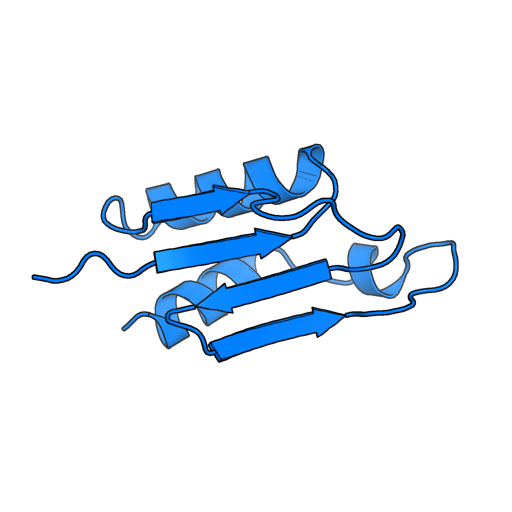Protein AF-A0AB34IY31-F1 (afdb_monomer)

Radius of gyration: 12.16 Å; Cα contacts (8 Å, |Δi|>4): 121; chains: 1; bounding box: 28×20×37 Å

Sequence (82 aa):
MRPSHLSVVFLETRAARLESLLKAADPSIAVAVNPEKPRKGCFEVRANSSAVLSLTDMPRPFAKLKALDMEQVASDVVKALK

Solvent-accessible surface area (backbone atoms only — not comparable to full-atom values): 4868 Å² total; per-residue (Å²): 131,82,77,57,50,29,41,35,32,48,67,68,78,58,46,55,52,43,48,52,51,38,40,72,76,39,74,74,57,47,74,38,72,42,86,56,90,68,58,88,44,38,41,36,36,28,45,71,90,41,72,80,40,80,43,67,80,50,61,84,74,59,54,72,65,70,72,50,56,62,68,58,50,38,51,53,49,53,58,71,69,105

Foldseek 3Di:
DPQWEKEWEDDDPLLVVLVVLLCVVPVSYDYHYCPDPHDPQWTFIDTSNRTLDTGPDQDPPNVVVVPDDSNVSSVSNVVVND

Secondary structure (DSSP, 8-state):
----EEEEES-HHHHHHHHHHHHHH-TT-EEEE-SS-PPTT-EEEEETTEEEEEE-SPPSS-HHHHT--HHHHHHHHHHHH-

Nearest PDB structures (foldseek):
  2npb-assembly1_A  TM=6.877E-01  e=2.902E-02  Mus musculus
  2r0c-assembly1_A  TM=5.660E-01  e=5.841E-01  Lentzea aerocolonigenes
  2r0p-assembly1_A  TM=5.726E-01  e=8.501E-01  Lentzea aerocolonigenes
  4n2l-assembly1_A  TM=4.330E-01  e=1.493E+00  Homo sapiens
  4n2n-assembly1_A-2  TM=3.850E-01  e=3.365E+00  Homo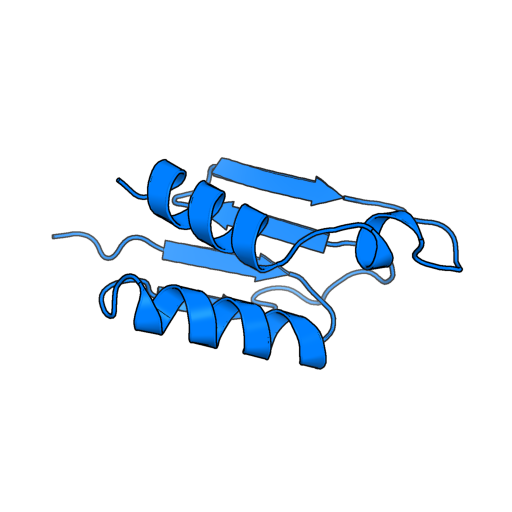 sapiens

Mean predicted aligned error: 7.23 Å

pLDDT: mean 74.29, std 9.07, range [39.09, 85.12]

InterPro domains:
  IPR052674 Selenoprotein SelWTH-like [PTHR33638] (12-82)

Structure (mmCIF, N/CA/C/O backbone):
data_AF-A0AB34IY31-F1
#
_entry.id   AF-A0AB34IY31-F1
#
loop_
_atom_site.group_PDB
_atom_site.id
_atom_site.type_symbol
_atom_site.label_atom_id
_atom_site.label_alt_id
_atom_site.label_comp_id
_atom_site.label_asym_id
_atom_site.label_entity_id
_atom_site.label_seq_id
_atom_site.pdbx_PDB_ins_code
_atom_site.Cartn_x
_atom_site.Cartn_y
_atom_site.Cartn_z
_atom_site.occupancy
_atom_site.B_iso_or_equiv
_atom_site.auth_seq_id
_atom_site.auth_comp_id
_atom_site.auth_asym_id
_atom_site.auth_atom_id
_atom_site.pdbx_PDB_model_num
ATOM 1 N N . MET A 1 1 ? -9.360 -0.833 22.591 1.00 39.09 1 MET A N 1
ATOM 2 C CA . MET A 1 1 ? -9.361 -1.231 21.167 1.00 39.09 1 MET A CA 1
ATOM 3 C C . MET A 1 1 ? -7.916 -1.324 20.717 1.00 39.09 1 MET A C 1
ATOM 5 O O . MET A 1 1 ? -7.170 -0.393 20.985 1.00 39.09 1 MET A O 1
ATOM 9 N N . ARG A 1 2 ? -7.480 -2.463 20.167 1.00 45.09 2 ARG A N 1
ATOM 10 C CA . ARG A 1 2 ? -6.105 -2.591 19.663 1.00 45.09 2 ARG A CA 1
ATOM 11 C C . ARG A 1 2 ? -6.034 -1.834 18.331 1.00 45.09 2 ARG A C 1
ATOM 13 O O . ARG A 1 2 ? -6.884 -2.112 17.491 1.00 45.09 2 ARG A O 1
ATOM 20 N N . PRO A 1 3 ? -5.113 -0.875 18.154 1.00 49.44 3 PRO A N 1
ATOM 21 C CA . PRO A 1 3 ? -4.996 -0.153 16.896 1.00 49.44 3 PRO A CA 1
ATOM 22 C C . PRO A 1 3 ? -4.619 -1.142 15.795 1.00 49.44 3 PRO A C 1
ATOM 24 O O . PRO A 1 3 ? -3.634 -1.873 15.925 1.00 49.44 3 PRO A O 1
ATOM 27 N N . SER A 1 4 ? -5.430 -1.183 14.743 1.00 57.25 4 SER A N 1
ATOM 28 C CA . SER A 1 4 ? -5.198 -2.002 13.561 1.00 57.25 4 SER A CA 1
ATOM 29 C C . SER A 1 4 ? -3.878 -1.563 12.929 1.00 57.25 4 SER A C 1
ATOM 31 O O . SER A 1 4 ? -3.753 -0.432 12.457 1.00 57.25 4 SER A O 1
ATOM 33 N N . HIS A 1 5 ? -2.862 -2.419 12.997 1.00 59.97 5 HIS A N 1
ATOM 34 C CA . HIS A 1 5 ? -1.518 -2.083 12.538 1.00 59.97 5 HIS A CA 1
ATOM 35 C C . HIS A 1 5 ? -1.389 -2.442 11.057 1.00 59.97 5 HIS A C 1
ATOM 37 O O . HIS A 1 5 ? -1.523 -3.612 10.680 1.00 59.97 5 HIS A O 1
ATOM 43 N N . LEU A 1 6 ? -1.112 -1.440 10.222 1.00 64.62 6 LEU A N 1
ATOM 44 C CA . LEU A 1 6 ? -0.796 -1.623 8.813 1.00 64.62 6 LEU A CA 1
ATOM 45 C C . LEU A 1 6 ? 0.700 -1.398 8.593 1.00 64.62 6 LEU A C 1
ATOM 47 O O . LEU A 1 6 ? 1.259 -0.397 9.032 1.00 64.62 6 LEU A O 1
ATOM 51 N N . SER A 1 7 ? 1.350 -2.308 7.874 1.00 64.50 7 SER A N 1
ATOM 52 C CA . SER A 1 7 ? 2.740 -2.148 7.440 1.00 64.50 7 SER A CA 1
ATOM 53 C C . SER A 1 7 ? 2.824 -2.192 5.918 1.00 64.50 7 SER A C 1
ATOM 55 O O . SER A 1 7 ? 2.311 -3.104 5.272 1.00 64.50 7 SER A O 1
ATOM 57 N N . VAL A 1 8 ? 3.459 -1.176 5.341 1.00 63.75 8 VAL A N 1
ATOM 58 C CA . VAL A 1 8 ? 3.663 -1.008 3.901 1.00 63.75 8 VAL A CA 1
ATOM 59 C C . VAL A 1 8 ? 5.161 -0.965 3.649 1.00 63.75 8 VAL A C 1
ATOM 61 O O . VAL A 1 8 ? 5.857 -0.109 4.184 1.00 63.75 8 VAL A O 1
ATOM 64 N N . VAL A 1 9 ? 5.676 -1.867 2.823 1.00 58.94 9 VAL A N 1
ATOM 65 C CA . VAL A 1 9 ? 7.098 -1.934 2.465 1.00 58.94 9 VAL A CA 1
ATOM 66 C C . VAL A 1 9 ? 7.226 -1.530 0.996 1.00 58.94 9 VAL A C 1
ATOM 68 O O . VAL A 1 9 ? 6.878 -2.313 0.109 1.00 58.94 9 VAL A O 1
ATOM 71 N N . PHE A 1 10 ? 7.654 -0.286 0.723 1.00 65.38 10 PHE A N 1
ATOM 72 C CA . PHE A 1 10 ? 7.793 0.236 -0.640 1.00 65.38 10 PHE A CA 1
ATOM 73 C C . PHE A 1 10 ? 8.653 1.514 -0.817 1.00 65.38 10 PHE A C 1
ATOM 75 O O . PHE A 1 10 ? 8.956 2.235 0.128 1.00 65.38 10 PHE A O 1
ATOM 82 N N . LEU A 1 11 ? 8.990 1.837 -2.077 1.00 57.16 11 LEU A N 1
ATOM 83 C CA . LEU A 1 11 ? 9.584 3.105 -2.530 1.00 57.16 11 LEU A CA 1
ATOM 84 C C . LEU A 1 11 ? 8.762 4.322 -2.050 1.00 57.16 11 LEU A C 1
ATOM 86 O O . LEU A 1 11 ? 7.554 4.413 -2.285 1.00 57.16 11 LEU A O 1
ATOM 90 N N . GLU A 1 12 ? 9.447 5.277 -1.428 1.00 61.72 12 GLU A N 1
ATOM 91 C CA . GLU A 1 12 ? 8.872 6.348 -0.600 1.00 61.72 12 GLU A CA 1
ATOM 92 C C . GLU A 1 12 ? 7.712 7.127 -1.245 1.00 61.72 12 GLU A C 1
ATOM 94 O O . GLU A 1 12 ? 6.700 7.388 -0.598 1.00 61.72 12 GLU A O 1
ATOM 99 N N . THR A 1 13 ? 7.788 7.438 -2.541 1.00 67.69 13 THR A N 1
ATOM 100 C CA . THR A 1 13 ? 6.802 8.305 -3.214 1.00 67.69 13 THR A CA 1
ATOM 101 C C . THR A 1 13 ? 5.403 7.711 -3.330 1.00 67.69 13 THR A C 1
ATOM 103 O O . THR A 1 13 ? 4.413 8.438 -3.329 1.00 67.69 13 THR A O 1
ATOM 106 N N . ARG A 1 14 ? 5.284 6.390 -3.447 1.00 72.56 14 ARG A N 1
ATOM 107 C CA . ARG A 1 14 ? 3.981 5.726 -3.611 1.00 72.56 14 ARG A CA 1
ATOM 108 C C . ARG A 1 14 ? 3.378 5.292 -2.284 1.00 72.56 14 ARG A C 1
ATOM 110 O O . ARG A 1 14 ? 2.159 5.310 -2.151 1.00 72.56 14 ARG A O 1
ATOM 117 N N . ALA A 1 15 ? 4.223 4.959 -1.310 1.00 73.50 15 ALA A N 1
ATOM 118 C CA . ALA A 1 15 ? 3.775 4.677 0.046 1.00 73.50 15 ALA A CA 1
ATOM 119 C C . ALA A 1 15 ? 3.087 5.904 0.669 1.00 73.50 15 ALA A C 1
ATOM 121 O O . ALA A 1 15 ? 2.002 5.765 1.222 1.00 73.50 15 ALA A O 1
ATOM 122 N N . ALA A 1 16 ? 3.638 7.106 0.461 1.00 77.06 16 ALA A N 1
ATOM 123 C CA . ALA A 1 16 ? 3.030 8.359 0.916 1.00 77.06 16 ALA A CA 1
ATOM 124 C C . ALA A 1 16 ? 1.632 8.614 0.311 1.00 77.06 16 ALA A C 1
ATOM 126 O O . ALA A 1 16 ? 0.718 9.092 0.990 1.00 77.06 16 ALA A O 1
ATOM 127 N N . ARG A 1 17 ? 1.430 8.257 -0.969 1.00 81.81 17 ARG A N 1
ATOM 128 C CA . ARG A 1 17 ? 0.111 8.355 -1.618 1.00 81.81 17 ARG A CA 1
ATOM 129 C C . ARG A 1 17 ? -0.885 7.372 -1.001 1.00 81.81 17 ARG A C 1
ATOM 131 O O . ARG A 1 17 ? -2.017 7.758 -0.731 1.00 81.81 17 ARG A O 1
ATOM 138 N N . LEU A 1 18 ? -0.462 6.129 -0.763 1.00 80.00 18 LEU A N 1
ATOM 139 C CA . LEU A 1 18 ? -1.303 5.103 -0.144 1.00 80.00 18 LEU A CA 1
ATOM 140 C C . LEU A 1 18 ? -1.695 5.487 1.289 1.00 80.00 18 LEU A C 1
ATOM 142 O O . LEU A 1 18 ? -2.860 5.386 1.654 1.00 80.00 18 LEU A O 1
ATOM 146 N N . GLU A 1 19 ? -0.743 5.987 2.078 1.00 82.06 19 GLU A N 1
ATOM 147 C CA . GLU A 1 19 ? -0.988 6.482 3.434 1.00 82.06 19 GLU A CA 1
ATOM 148 C C . GLU A 1 19 ? -2.042 7.596 3.447 1.00 82.06 19 GLU A C 1
ATOM 150 O O . GLU A 1 19 ? -2.957 7.573 4.268 1.00 82.06 19 GLU A O 1
ATOM 155 N N . SER A 1 20 ? -1.946 8.543 2.511 1.00 83.50 20 SER A N 1
ATOM 156 C CA . SER A 1 20 ? -2.902 9.650 2.400 1.00 83.50 20 SER A CA 1
ATOM 157 C C . SER A 1 20 ? -4.317 9.155 2.078 1.00 83.50 20 SER A C 1
ATOM 159 O O . SER A 1 20 ? -5.280 9.612 2.691 1.00 83.50 20 SER A O 1
ATOM 161 N N . LEU A 1 21 ? -4.447 8.189 1.160 1.00 83.88 21 LEU A N 1
ATOM 162 C CA . LEU A 1 21 ? -5.731 7.564 0.818 1.00 83.88 21 LEU A CA 1
ATOM 163 C C . LEU A 1 21 ? -6.327 6.792 2.001 1.00 83.88 21 LEU A C 1
ATOM 165 O O . LEU A 1 21 ? -7.526 6.871 2.250 1.00 83.88 21 LEU A O 1
ATOM 169 N N . LEU A 1 22 ? -5.488 6.074 2.750 1.00 82.62 22 LEU A N 1
ATOM 170 C CA . LEU A 1 22 ? -5.917 5.302 3.912 1.00 82.62 22 LEU A CA 1
ATOM 171 C C . LEU A 1 22 ? -6.382 6.202 5.054 1.00 82.62 22 LEU A C 1
ATOM 173 O O . LEU A 1 22 ? -7.457 5.966 5.588 1.00 82.62 22 LEU A O 1
ATOM 177 N N . LYS A 1 23 ? -5.637 7.267 5.372 1.00 81.44 23 LYS A N 1
ATOM 178 C CA . LYS A 1 23 ? -6.048 8.253 6.385 1.00 81.44 23 LYS A CA 1
ATOM 179 C C . LYS A 1 23 ? -7.331 8.991 6.002 1.00 81.44 23 LYS A C 1
ATOM 181 O O . LYS A 1 23 ? -8.117 9.323 6.882 1.00 81.44 23 LYS A O 1
ATOM 186 N N . ALA A 1 24 ? -7.540 9.251 4.709 1.00 83.94 24 ALA A N 1
ATOM 187 C CA . ALA A 1 24 ? -8.779 9.846 4.213 1.00 83.94 24 ALA A CA 1
ATOM 188 C C . ALA A 1 24 ? -9.975 8.885 4.329 1.00 83.94 24 ALA A C 1
ATOM 190 O O . ALA A 1 24 ? -11.088 9.331 4.593 1.00 83.94 24 ALA A O 1
ATOM 191 N N . ALA A 1 25 ? -9.750 7.582 4.139 1.00 82.81 25 ALA A N 1
ATOM 192 C CA . ALA A 1 25 ? -10.786 6.564 4.281 1.00 82.81 25 ALA A CA 1
ATOM 193 C C . ALA A 1 25 ? -11.111 6.256 5.751 1.00 82.81 25 ALA A C 1
ATOM 195 O O . ALA A 1 25 ? -12.280 6.103 6.099 1.00 82.81 25 ALA A O 1
ATOM 196 N N . ASP A 1 26 ? -10.089 6.161 6.602 1.00 77.75 26 ASP A N 1
ATOM 197 C CA . ASP A 1 26 ? -10.230 5.959 8.039 1.00 77.75 26 ASP A CA 1
ATOM 198 C C . ASP A 1 26 ? -9.002 6.524 8.790 1.00 77.75 26 ASP A C 1
ATOM 200 O O . ASP A 1 26 ? -7.893 5.985 8.685 1.00 77.75 26 ASP A O 1
ATOM 204 N N . PRO A 1 27 ? -9.171 7.596 9.587 1.00 78.06 27 PRO A N 1
ATOM 205 C CA . PRO A 1 27 ? -8.082 8.193 10.357 1.00 78.06 27 PRO A CA 1
ATOM 206 C C . PRO A 1 27 ? -7.563 7.284 11.484 1.00 78.06 27 PRO A C 1
ATOM 208 O O . PRO A 1 27 ? -6.525 7.581 12.072 1.00 78.06 27 PRO A O 1
ATOM 211 N N . SER A 1 28 ? -8.250 6.178 11.785 1.00 78.25 28 SER A N 1
ATOM 212 C CA . SER A 1 28 ? -7.847 5.199 12.802 1.00 78.25 28 SER A CA 1
ATOM 213 C C . SER A 1 28 ? -6.753 4.240 12.315 1.00 78.25 28 SER A C 1
ATOM 215 O O . SER A 1 28 ? -6.195 3.492 13.120 1.00 78.25 28 SER A O 1
ATOM 217 N N . ILE A 1 29 ? -6.440 4.234 11.012 1.00 77.88 29 ILE A N 1
ATOM 218 C CA . ILE A 1 29 ? -5.450 3.329 10.418 1.00 77.88 29 ILE A CA 1
ATOM 219 C C . ILE A 1 29 ? -4.036 3.873 10.652 1.00 77.88 29 ILE A C 1
ATOM 221 O O . ILE A 1 29 ? -3.633 4.893 10.090 1.00 77.88 29 ILE A O 1
ATOM 225 N N . ALA A 1 30 ? -3.243 3.143 11.438 1.00 73.94 30 ALA A N 1
ATOM 226 C CA . ALA A 1 30 ? -1.821 3.419 11.604 1.00 73.94 30 ALA A CA 1
ATOM 227 C C . ALA A 1 30 ? -1.022 2.746 10.476 1.00 73.94 30 ALA A C 1
ATOM 229 O O . ALA A 1 30 ? -0.937 1.519 10.420 1.00 73.94 30 ALA A O 1
ATOM 230 N N . VAL A 1 31 ? -0.437 3.551 9.584 1.00 75.75 31 VAL A N 1
ATOM 231 C CA . VAL A 1 31 ? 0.397 3.085 8.466 1.00 75.75 31 VAL A CA 1
ATOM 232 C C . VAL A 1 31 ? 1.872 3.215 8.832 1.00 75.75 31 VAL A C 1
ATOM 234 O O . VAL A 1 31 ? 2.371 4.316 9.035 1.00 75.75 31 VAL A O 1
ATOM 237 N N . ALA A 1 32 ? 2.588 2.095 8.877 1.00 77.19 32 ALA A N 1
ATOM 238 C CA . ALA A 1 32 ? 4.040 2.066 8.994 1.00 77.19 32 ALA A CA 1
ATOM 239 C C . ALA A 1 32 ? 4.663 1.871 7.606 1.00 77.19 32 ALA A C 1
ATOM 241 O O . ALA A 1 32 ? 4.532 0.799 7.014 1.00 77.19 32 ALA A O 1
ATOM 242 N N . VAL A 1 33 ? 5.342 2.894 7.083 1.00 77.19 33 VAL A N 1
ATOM 243 C CA . VAL A 1 33 ? 6.074 2.817 5.810 1.00 77.19 33 VAL A CA 1
ATOM 244 C C . VAL A 1 33 ? 7.504 2.346 6.068 1.00 77.19 33 VAL A C 1
ATOM 246 O O . VAL A 1 33 ? 8.225 2.963 6.842 1.00 77.19 33 VAL A O 1
ATOM 249 N N . ASN A 1 34 ? 7.926 1.276 5.394 1.00 71.19 34 ASN A N 1
ATOM 250 C CA . ASN A 1 34 ? 9.254 0.666 5.506 1.00 71.19 34 ASN A CA 1
ATOM 251 C C . ASN A 1 34 ? 9.704 0.400 6.957 1.00 71.19 34 ASN A C 1
ATOM 253 O O . ASN A 1 34 ? 10.793 0.833 7.336 1.00 71.19 34 ASN A O 1
ATOM 257 N N . PRO A 1 35 ? 8.915 -0.335 7.771 1.00 67.19 35 PRO A N 1
ATOM 258 C CA . PRO A 1 35 ? 9.350 -0.724 9.116 1.00 6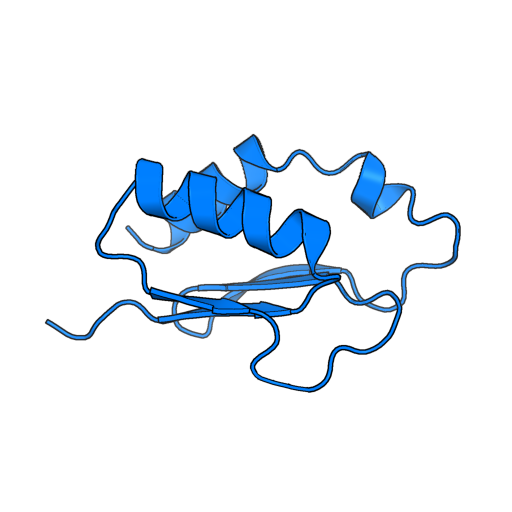7.19 35 PRO A CA 1
ATOM 259 C C . PRO A 1 35 ? 10.643 -1.556 9.090 1.00 67.19 35 PRO A C 1
ATOM 261 O O . PRO A 1 35 ? 11.418 -1.539 10.041 1.00 67.19 35 PRO A O 1
ATOM 264 N N . GLU A 1 36 ? 10.892 -2.253 7.980 1.00 68.12 36 GLU A N 1
ATOM 265 C CA . GLU A 1 36 ? 12.113 -2.997 7.702 1.00 68.12 36 GLU A CA 1
ATOM 266 C C . GLU A 1 36 ? 12.724 -2.508 6.381 1.00 68.12 36 GLU A C 1
ATOM 268 O O . GLU A 1 36 ? 12.007 -2.049 5.485 1.00 68.12 36 GLU A O 1
ATOM 273 N N . LYS A 1 37 ? 14.056 -2.590 6.2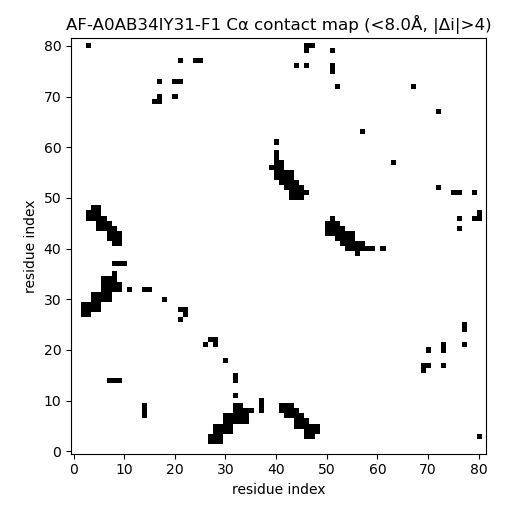51 1.00 68.31 37 LYS A N 1
ATOM 274 C CA . LYS A 1 37 ? 14.793 -2.086 5.084 1.00 68.31 37 LYS A CA 1
ATOM 275 C C . LYS A 1 37 ? 14.276 -2.765 3.800 1.00 68.31 37 LYS A C 1
ATOM 277 O O . LYS A 1 37 ? 14.517 -3.959 3.612 1.00 68.31 37 LYS A O 1
ATOM 282 N N . PRO A 1 38 ? 13.605 -2.034 2.891 1.00 68.88 38 PRO A N 1
ATOM 283 C CA . PRO A 1 38 ? 12.942 -2.644 1.748 1.00 68.88 38 PRO A CA 1
ATOM 284 C C . PRO A 1 38 ? 13.966 -3.212 0.763 1.00 68.88 38 PRO A C 1
ATOM 286 O O . PRO A 1 38 ? 14.937 -2.545 0.385 1.00 68.88 38 PRO A O 1
ATOM 289 N N . ARG A 1 39 ? 13.735 -4.441 0.287 1.00 69.06 39 ARG A N 1
ATOM 290 C CA . ARG A 1 39 ? 14.491 -4.985 -0.848 1.00 69.06 39 ARG A CA 1
ATOM 291 C C . ARG A 1 39 ? 14.012 -4.336 -2.146 1.00 69.06 39 ARG A C 1
ATOM 293 O O . ARG A 1 39 ? 12.818 -4.115 -2.349 1.00 69.06 39 ARG A O 1
ATOM 300 N N . LYS A 1 40 ? 14.949 -4.014 -3.045 1.00 68.31 40 LYS A N 1
ATOM 301 C CA . LYS A 1 40 ? 14.619 -3.443 -4.362 1.00 68.31 40 LYS A CA 1
ATOM 302 C C . LYS A 1 40 ? 13.710 -4.414 -5.121 1.00 68.31 40 LYS A C 1
ATOM 304 O O . LYS A 1 40 ? 14.062 -5.575 -5.272 1.00 68.31 40 LYS A O 1
ATOM 309 N N . GLY A 1 41 ? 12.579 -3.916 -5.619 1.00 67.94 41 GLY A N 1
ATOM 310 C CA . GLY A 1 41 ? 11.608 -4.728 -6.359 1.00 67.94 41 GLY A CA 1
ATOM 311 C C . GLY A 1 41 ? 10.594 -5.476 -5.492 1.00 67.94 41 GLY A C 1
ATOM 312 O O . GLY A 1 41 ? 9.810 -6.234 -6.054 1.00 67.94 41 GLY A O 1
ATOM 313 N N . CYS A 1 42 ? 10.570 -5.237 -4.176 1.00 74.88 42 CYS A N 1
ATOM 314 C CA . CYS A 1 42 ? 9.496 -5.698 -3.301 1.00 74.88 42 CYS A CA 1
ATOM 315 C C . CYS A 1 42 ? 8.446 -4.602 -3.091 1.00 74.88 42 CYS A C 1
ATOM 317 O O . CYS A 1 42 ? 8.777 -3.444 -2.829 1.00 74.88 42 CYS A O 1
ATOM 319 N N . PHE A 1 43 ? 7.181 -4.991 -3.188 1.00 77.94 43 PHE A N 1
ATOM 320 C CA . PHE A 1 43 ? 6.024 -4.215 -2.782 1.00 77.94 43 PHE A CA 1
ATOM 321 C C . PHE A 1 43 ? 5.124 -5.117 -1.949 1.00 77.94 43 PHE A C 1
ATOM 323 O O . PHE A 1 43 ? 4.504 -6.037 -2.476 1.00 77.94 43 PHE A O 1
ATOM 330 N N . GLU A 1 44 ? 5.090 -4.866 -0.645 1.00 78.75 44 GLU A N 1
ATOM 331 C CA . GLU A 1 44 ? 4.241 -5.604 0.282 1.00 78.75 44 GLU A CA 1
ATOM 332 C C . GLU A 1 44 ? 3.355 -4.657 1.079 1.00 78.75 44 GLU A C 1
ATOM 334 O O . GLU A 1 44 ? 3.814 -3.640 1.601 1.00 78.75 44 GLU A O 1
ATOM 339 N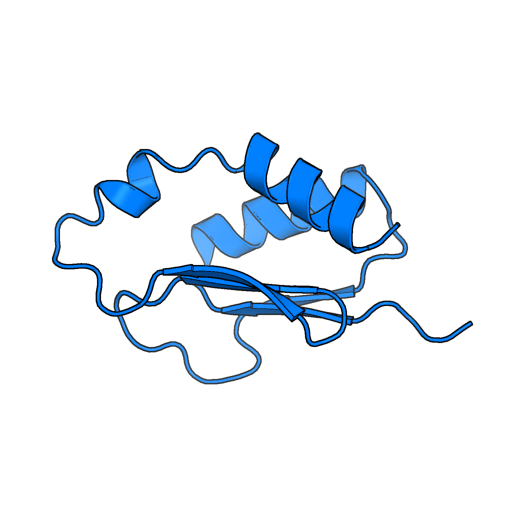 N . VAL A 1 45 ? 2.082 -5.021 1.190 1.00 81.00 45 VAL A N 1
ATOM 340 C CA . VAL A 1 45 ? 1.086 -4.350 2.016 1.00 81.00 45 VAL A CA 1
ATOM 341 C C . VAL A 1 45 ? 0.486 -5.388 2.949 1.00 81.00 45 VAL A C 1
ATOM 343 O O . VAL A 1 45 ? -0.111 -6.370 2.503 1.00 81.00 45 VAL A O 1
ATOM 346 N N . ARG A 1 46 ? 0.662 -5.181 4.253 1.00 77.94 46 ARG A N 1
ATOM 347 C CA . ARG A 1 46 ? 0.199 -6.084 5.306 1.00 77.94 46 ARG A CA 1
ATOM 348 C C . ARG A 1 46 ? -0.795 -5.370 6.215 1.00 77.94 46 ARG A C 1
ATOM 350 O O . ARG A 1 46 ? -0.477 -4.319 6.769 1.00 77.94 46 ARG A O 1
ATOM 357 N N . ALA A 1 47 ? -1.965 -5.970 6.397 1.00 80.75 47 ALA A N 1
ATOM 358 C CA . ALA A 1 47 ? -3.022 -5.534 7.303 1.00 80.75 47 ALA A CA 1
ATOM 359 C C . ALA A 1 47 ? -3.175 -6.542 8.438 1.00 80.75 47 ALA A C 1
ATOM 361 O O . ALA A 1 47 ? -3.393 -7.723 8.179 1.00 80.75 47 ALA A O 1
ATOM 362 N N . ASN A 1 48 ? -3.031 -6.099 9.694 1.00 71.56 48 ASN A N 1
ATOM 363 C CA . ASN A 1 48 ? -3.197 -6.954 10.876 1.00 71.56 48 ASN A CA 1
ATOM 364 C C . ASN A 1 48 ? -2.441 -8.295 10.757 1.00 71.56 48 ASN A C 1
ATOM 366 O O . ASN A 1 48 ? -2.984 -9.359 11.052 1.00 71.56 48 ASN A O 1
ATOM 370 N N . SER A 1 49 ? -1.172 -8.254 10.329 1.00 68.06 49 SER A N 1
ATOM 371 C CA . SER A 1 49 ? -0.297 -9.428 10.096 1.00 68.06 49 SER A CA 1
ATOM 372 C C . SER A 1 49 ? -0.596 -10.274 8.847 1.00 68.06 49 SER A C 1
ATOM 374 O O . SER A 1 49 ? 0.182 -11.174 8.543 1.00 68.06 49 SER A O 1
ATOM 376 N N . SER A 1 50 ? -1.650 -9.970 8.086 1.00 77.50 50 SER A N 1
ATOM 377 C CA . SER A 1 50 ? -1.978 -10.645 6.823 1.00 77.50 50 SER A CA 1
ATOM 378 C C . SER A 1 50 ? -1.502 -9.825 5.628 1.00 77.50 50 SER A C 1
ATOM 380 O O . SER A 1 50 ? -1.795 -8.634 5.529 1.00 77.50 50 SER A O 1
ATOM 382 N N . ALA A 1 51 ? -0.765 -10.443 4.704 1.00 77.44 51 ALA A N 1
ATOM 383 C CA . ALA A 1 51 ? -0.375 -9.787 3.459 1.00 77.44 51 ALA A CA 1
ATOM 384 C C . ALA A 1 51 ? -1.600 -9.646 2.544 1.00 77.44 51 ALA A C 1
ATOM 386 O O . ALA A 1 51 ? -2.096 -10.634 2.012 1.00 77.44 51 ALA A O 1
ATOM 387 N N . VAL A 1 52 ? -2.080 -8.413 2.369 1.00 82.06 52 VAL A N 1
ATOM 388 C CA . VAL A 1 52 ? -3.142 -8.071 1.407 1.00 82.06 52 VAL A CA 1
ATOM 389 C C . VAL A 1 52 ? -2.568 -8.087 -0.004 1.00 82.06 52 VAL A C 1
ATOM 391 O O . VAL A 1 52 ? -3.214 -8.520 -0.953 1.00 82.06 52 VAL A O 1
ATOM 394 N N . LEU A 1 53 ? -1.321 -7.635 -0.136 1.00 81.31 53 LEU A N 1
ATOM 395 C CA . LEU A 1 53 ? -0.614 -7.611 -1.399 1.00 81.31 53 LEU A CA 1
ATOM 396 C C . LEU A 1 53 ? 0.853 -7.942 -1.163 1.00 81.31 53 LEU A C 1
ATOM 398 O O . LEU A 1 53 ? 1.505 -7.319 -0.330 1.00 81.31 53 LEU A O 1
ATOM 402 N N . SER A 1 54 ? 1.372 -8.912 -1.909 1.00 81.62 54 SER A N 1
ATOM 403 C CA . SER A 1 54 ? 2.796 -9.235 -1.935 1.00 81.62 54 SER A CA 1
ATOM 404 C C . SER A 1 54 ? 3.257 -9.366 -3.377 1.00 81.62 54 SER A C 1
ATOM 406 O O . SER A 1 54 ? 2.800 -10.224 -4.130 1.00 81.62 54 SER A O 1
ATOM 408 N N . LEU A 1 55 ? 4.142 -8.461 -3.775 1.00 79.44 55 LEU A N 1
ATOM 409 C CA . LEU A 1 55 ? 4.841 -8.472 -5.047 1.00 79.44 55 LEU A CA 1
ATOM 410 C C . LEU A 1 55 ? 6.334 -8.429 -4.766 1.00 79.44 55 LEU A C 1
ATOM 412 O O . LEU A 1 55 ? 6.912 -7.365 -4.556 1.00 79.44 55 LEU A O 1
ATOM 416 N N . THR A 1 56 ? 6.960 -9.594 -4.761 1.00 78.88 56 THR A N 1
ATOM 417 C CA . THR A 1 56 ? 8.400 -9.763 -4.570 1.00 78.88 56 THR A CA 1
ATOM 418 C C . THR A 1 56 ? 9.113 -9.938 -5.915 1.00 78.88 56 THR A C 1
ATOM 420 O O . THR A 1 56 ? 8.485 -10.257 -6.926 1.00 78.88 56 THR A O 1
ATOM 423 N N . ASP A 1 57 ? 10.425 -9.672 -5.936 1.00 72.44 57 ASP A N 1
ATOM 424 C CA . ASP A 1 57 ? 11.331 -9.966 -7.060 1.00 72.44 57 ASP A CA 1
ATOM 425 C C . ASP A 1 57 ? 10.851 -9.485 -8.447 1.00 72.44 57 ASP A C 1
ATOM 427 O O . ASP A 1 57 ? 10.985 -10.165 -9.466 1.00 72.44 57 ASP A O 1
ATOM 431 N N . MET A 1 58 ? 10.292 -8.271 -8.521 1.00 72.31 58 MET A N 1
ATOM 432 C CA . MET A 1 58 ? 9.877 -7.709 -9.807 1.00 72.31 58 MET A CA 1
ATOM 433 C C . MET A 1 58 ? 11.085 -7.267 -10.652 1.00 72.31 58 MET A C 1
ATOM 435 O O . MET A 1 58 ? 11.833 -6.378 -10.220 1.00 72.31 58 MET A O 1
ATOM 439 N N . PRO A 1 59 ? 11.249 -7.788 -11.886 1.00 76.25 59 PRO A N 1
ATOM 440 C CA . PRO A 1 59 ? 12.259 -7.283 -12.804 1.00 76.25 59 PRO A CA 1
ATOM 441 C C . PRO A 1 59 ? 11.924 -5.847 -13.221 1.00 76.25 59 PRO A C 1
ATOM 443 O O . PRO A 1 59 ? 10.760 -5.444 -13.299 1.00 76.25 59 PRO A O 1
ATOM 446 N N . ARG A 1 60 ? 12.962 -5.052 -13.494 1.00 73.00 60 ARG A N 1
ATOM 447 C CA . ARG A 1 60 ? 12.780 -3.736 -14.118 1.00 73.00 60 ARG A CA 1
ATOM 448 C C . ARG A 1 60 ? 12.425 -3.922 -15.602 1.00 73.00 60 ARG A C 1
ATOM 450 O O . ARG A 1 60 ? 12.975 -4.828 -16.220 1.00 73.00 60 ARG A O 1
ATOM 457 N N . PRO A 1 61 ? 11.611 -3.039 -16.202 1.00 72.75 61 PRO A N 1
ATOM 458 C CA . PRO A 1 61 ? 10.858 -1.951 -15.576 1.00 72.75 61 PRO A CA 1
ATOM 459 C C . PRO A 1 61 ? 9.702 -2.505 -14.733 1.00 72.75 61 PRO A C 1
ATOM 461 O O . PRO A 1 61 ? 9.094 -3.500 -15.108 1.00 72.75 61 PRO A O 1
ATOM 464 N N . PHE A 1 62 ? 9.383 -1.860 -13.604 1.00 72.00 62 PHE A N 1
ATOM 465 C CA . PHE A 1 62 ? 8.345 -2.296 -12.655 1.00 72.00 62 PHE A CA 1
ATOM 466 C C . PHE A 1 62 ? 6.919 -2.160 -13.236 1.00 72.00 62 PHE A C 1
ATOM 468 O O . PHE A 1 62 ? 6.102 -1.377 -12.752 1.00 72.00 62 PHE A O 1
ATOM 475 N N . ALA A 1 63 ? 6.617 -2.898 -14.306 1.00 77.38 63 ALA A N 1
ATOM 476 C CA . ALA A 1 63 ? 5.384 -2.803 -15.077 1.00 77.38 63 ALA A CA 1
ATOM 477 C C . ALA A 1 63 ? 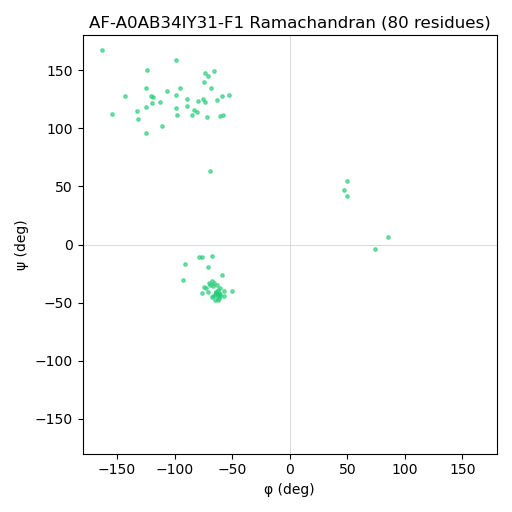4.172 -3.223 -14.246 1.00 77.38 63 ALA A C 1
ATOM 479 O O . ALA A 1 63 ? 3.179 -2.506 -14.229 1.00 77.38 63 ALA A O 1
ATOM 480 N N . LYS A 1 64 ? 4.298 -4.310 -13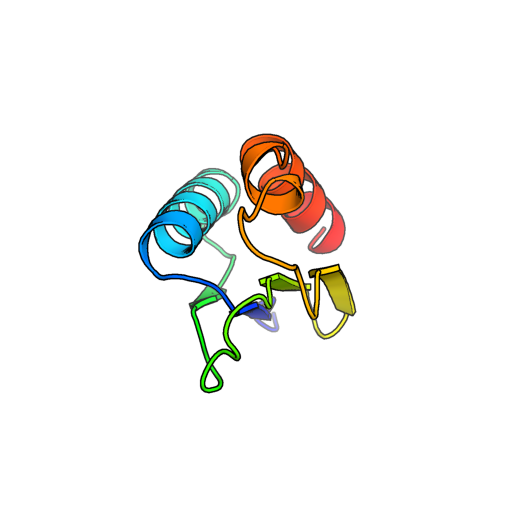.471 1.00 73.56 64 LYS A N 1
ATOM 481 C CA . LYS A 1 64 ? 3.259 -4.768 -12.533 1.0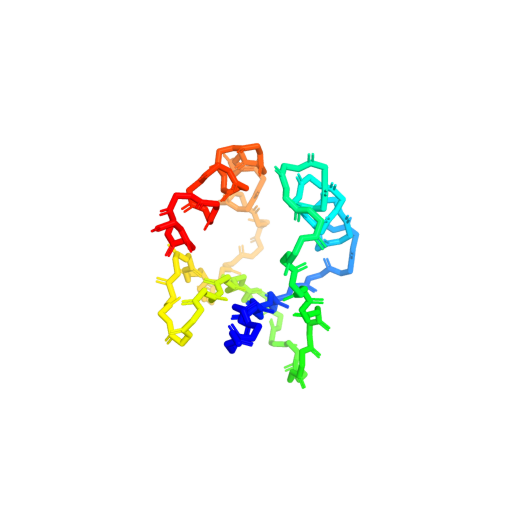0 73.56 64 LYS A CA 1
ATOM 482 C C . LYS A 1 64 ? 2.894 -3.691 -11.521 1.00 73.56 64 LYS A C 1
ATOM 484 O O . LYS A 1 64 ? 1.729 -3.477 -11.232 1.00 73.56 64 LYS A O 1
ATOM 489 N N . LEU A 1 65 ? 3.900 -2.967 -11.040 1.00 74.00 65 LEU A N 1
ATOM 490 C CA . LEU A 1 65 ? 3.697 -1.880 -10.101 1.00 74.00 65 LEU A CA 1
ATOM 491 C C . LEU A 1 65 ? 3.064 -0.658 -10.782 1.00 74.00 65 LEU A C 1
ATOM 493 O O . LEU A 1 65 ? 2.236 0.020 -10.190 1.00 74.00 65 LEU A O 1
ATOM 497 N N . LYS A 1 66 ? 3.425 -0.351 -12.031 1.00 75.31 66 LYS A N 1
ATOM 498 C CA . LYS A 1 66 ? 2.809 0.743 -12.802 1.00 75.31 66 LYS A CA 1
ATOM 499 C C . LYS A 1 66 ? 1.362 0.443 -13.210 1.00 75.31 66 LYS A C 1
ATOM 501 O O . LYS A 1 66 ? 0.572 1.373 -13.251 1.00 75.31 66 LYS A O 1
ATOM 506 N N . ALA A 1 67 ? 1.043 -0.819 -13.476 1.00 81.38 67 ALA A N 1
ATOM 507 C CA . ALA A 1 67 ? -0.311 -1.294 -13.752 1.00 81.38 67 ALA A CA 1
ATOM 508 C C . ALA A 1 67 ? -1.181 -1.404 -12.488 1.00 81.38 67 ALA A C 1
ATOM 510 O O . ALA A 1 67 ? -2.380 -1.632 -12.588 1.0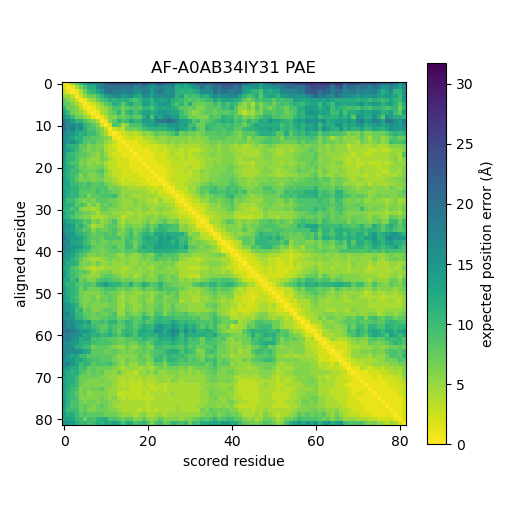0 81.38 67 ALA A O 1
ATOM 511 N N . LEU A 1 68 ? -0.574 -1.273 -11.309 1.00 80.56 68 LEU A N 1
ATOM 512 C CA . LEU A 1 68 ? -1.250 -1.402 -10.032 1.00 80.56 68 LEU A CA 1
ATOM 513 C C . LEU A 1 68 ? -2.003 -0.120 -9.689 1.00 80.56 68 LEU A C 1
ATOM 515 O O . LEU A 1 68 ? -1.406 0.957 -9.601 1.00 80.56 68 LEU A O 1
ATOM 519 N N . ASP A 1 69 ? -3.303 -0.269 -9.468 1.00 82.81 69 ASP A N 1
ATOM 520 C CA . ASP A 1 69 ? -4.173 0.820 -9.058 1.00 82.81 69 ASP A CA 1
ATOM 521 C C . ASP A 1 69 ? -4.092 1.032 -7.538 1.00 82.81 69 ASP A C 1
ATOM 523 O O . ASP A 1 69 ? -4.449 0.166 -6.740 1.00 82.81 69 ASP A O 1
ATOM 527 N N . MET A 1 70 ? -3.594 2.203 -7.139 1.00 79.75 70 MET A N 1
ATOM 528 C CA . MET A 1 70 ? -3.449 2.592 -5.733 1.00 79.75 70 MET A CA 1
ATOM 529 C C . MET A 1 70 ? -4.789 2.753 -5.024 1.00 79.75 70 MET A C 1
ATOM 531 O O . MET A 1 70 ? -4.869 2.496 -3.826 1.00 79.75 70 MET A O 1
ATOM 535 N N . GLU A 1 71 ? -5.816 3.204 -5.740 1.00 83.38 71 GLU A N 1
ATOM 536 C CA . GLU A 1 71 ? -7.148 3.413 -5.175 1.00 83.38 71 GLU A CA 1
ATOM 537 C C . GLU A 1 71 ? -7.797 2.064 -4.880 1.00 83.38 71 GLU A C 1
ATOM 539 O O . GLU A 1 71 ? -8.345 1.863 -3.793 1.00 83.38 71 GLU A O 1
ATOM 544 N N . GLN A 1 72 ? -7.623 1.102 -5.791 1.00 84.25 72 GLN A N 1
ATOM 545 C CA . GLN A 1 72 ? -8.068 -0.271 -5.583 1.00 84.25 72 GLN A CA 1
ATOM 546 C C . GLN A 1 72 ? -7.350 -0.920 -4.393 1.00 84.25 72 GLN A C 1
ATOM 548 O O . GLN A 1 72 ? -8.013 -1.456 -3.508 1.00 84.25 72 GLN A O 1
ATOM 553 N N . VAL A 1 73 ? -6.018 -0.799 -4.304 1.00 82.94 73 VAL A N 1
ATOM 554 C CA . VAL A 1 73 ? -5.258 -1.341 -3.160 1.00 82.94 73 VAL A CA 1
ATOM 555 C C . VAL A 1 73 ? -5.695 -0.700 -1.850 1.00 82.94 73 VAL A C 1
ATOM 557 O O . VAL A 1 73 ? -5.879 -1.410 -0.868 1.00 82.94 73 VAL A O 1
ATOM 560 N N . ALA A 1 74 ? -5.880 0.622 -1.810 1.00 82.50 74 ALA A N 1
ATOM 561 C CA . ALA A 1 74 ? -6.365 1.293 -0.609 1.00 82.50 74 ALA A CA 1
ATOM 562 C C . ALA A 1 74 ? -7.755 0.773 -0.203 1.00 82.50 74 ALA A C 1
ATOM 564 O O . ALA A 1 74 ? -7.976 0.487 0.972 1.00 82.50 74 ALA A O 1
ATOM 565 N N . SER A 1 75 ? -8.663 0.573 -1.165 1.00 85.00 75 SER A N 1
ATOM 566 C CA . SER A 1 75 ? -9.984 -0.015 -0.913 1.00 85.00 75 SER A CA 1
ATOM 567 C C . SER A 1 75 ? -9.886 -1.435 -0.354 1.00 85.00 75 SER A C 1
ATOM 569 O O . SER A 1 75 ? -10.534 -1.748 0.644 1.00 85.00 75 SER A O 1
ATOM 571 N N . ASP A 1 76 ? -9.047 -2.284 -0.949 1.00 85.12 76 ASP A N 1
ATOM 572 C CA . ASP A 1 76 ? -8.866 -3.671 -0.515 1.00 85.12 76 ASP A CA 1
ATOM 573 C C . ASP A 1 76 ? -8.215 -3.756 0.868 1.00 85.12 76 ASP A C 1
ATOM 575 O O . ASP A 1 76 ? -8.606 -4.585 1.687 1.00 85.12 76 ASP A O 1
ATOM 579 N N . VAL A 1 77 ? -7.294 -2.843 1.184 1.00 82.06 77 VAL A N 1
ATOM 580 C CA . VAL A 1 77 ? -6.711 -2.709 2.523 1.00 82.06 77 VAL A CA 1
ATOM 581 C C . VAL A 1 77 ? -7.760 -2.291 3.549 1.00 82.06 77 VAL A C 1
ATOM 583 O O . VAL A 1 77 ? -7.850 -2.911 4.603 1.00 82.06 77 VAL A O 1
ATOM 586 N N . VAL A 1 78 ? -8.578 -1.276 3.254 1.00 82.00 78 VAL A N 1
ATOM 587 C CA . VAL A 1 78 ? -9.657 -0.839 4.158 1.00 82.00 78 VAL A CA 1
ATOM 588 C C . VAL A 1 78 ? -10.676 -1.958 4.367 1.00 82.00 78 VAL A C 1
ATOM 590 O O . VAL A 1 78 ? -11.134 -2.158 5.488 1.00 82.00 78 VAL A O 1
ATOM 593 N N . LYS A 1 79 ? -11.008 -2.724 3.320 1.00 83.88 79 LYS A N 1
ATOM 594 C CA . LYS A 1 79 ? -11.863 -3.915 3.437 1.00 83.88 79 LYS A CA 1
ATOM 595 C C . LYS A 1 79 ? -11.225 -5.004 4.292 1.00 83.88 79 LYS A C 1
ATOM 597 O O . LYS A 1 79 ? -11.933 -5.612 5.073 1.00 83.88 79 LYS A O 1
ATOM 602 N N . ALA A 1 80 ? -9.922 -5.242 4.158 1.00 80.25 80 ALA A N 1
ATOM 603 C CA . ALA A 1 80 ? -9.204 -6.235 4.957 1.00 80.25 80 ALA A CA 1
ATOM 604 C C . ALA A 1 80 ? -9.030 -5.821 6.432 1.00 80.25 80 ALA A C 1
ATOM 606 O O . ALA A 1 80 ? -8.741 -6.663 7.279 1.00 80.25 80 ALA A O 1
ATOM 607 N N . LEU A 1 81 ? -9.158 -4.524 6.733 1.00 73.12 81 LEU A N 1
ATOM 608 C CA . LEU A 1 81 ? -9.104 -3.974 8.089 1.00 73.12 81 LEU A CA 1
ATOM 609 C C . LEU A 1 81 ? -10.476 -3.891 8.779 1.00 73.12 81 LEU A C 1
ATOM 611 O O . LEU A 1 81 ? -10.500 -3.715 9.999 1.00 73.12 81 LEU A O 1
ATOM 615 N N . LYS A 1 82 ? -11.575 -3.980 8.021 1.00 69.75 82 LYS A N 1
ATOM 616 C CA . LYS A 1 82 ? -12.956 -4.039 8.525 1.00 69.75 82 LYS A CA 1
ATOM 617 C C . LYS A 1 82 ? -13.347 -5.462 8.902 1.00 69.75 82 LYS A C 1
ATOM 619 O O . LYS A 1 82 ? -14.098 -5.584 9.893 1.00 69.75 82 LYS A O 1
#

Organism: Prymnesium parvum (NCBI:txid97485)